Protein AF-A0A8J8C5H6-F1 (afdb_monomer_lite)

Foldseek 3Di:
DDDQPQDPDPCLQVVLVVVQCVVVVHDPPFFDWDWDQDPNWIFTWTWHDDPHDIDITGRGTSHPDD

Organism: NCBI:txid1429915

Radius of gyration: 12.03 Å; chains: 1; bounding box: 29×21×32 Å

Structure (mmCIF, N/CA/C/O backbone):
data_AF-A0A8J8C5H6-F1
#
_entry.id   AF-A0A8J8C5H6-F1
#
loop_
_atom_site.group_PDB
_atom_site.id
_atom_site.type_symbol
_atom_site.label_atom_id
_atom_site.label_alt_id
_atom_site.label_comp_id
_atom_site.label_asym_id
_atom_site.label_entity_id
_atom_site.label_seq_id
_atom_site.pdbx_PDB_ins_code
_atom_site.Cartn_x
_atom_site.Cartn_y
_atom_site.Cartn_z
_atom_site.occupancy
_atom_site.B_iso_or_equiv
_atom_site.auth_seq_id
_atom_site.auth_comp_id
_atom_site.auth_asym_id
_atom_site.auth_atom_id
_atom_site.pdbx_PDB_model_num
ATOM 1 N N . MET A 1 1 ? 13.550 -5.931 4.203 1.00 52.59 1 MET A N 1
ATOM 2 C CA . MET A 1 1 ? 12.507 -6.432 3.286 1.00 52.59 1 MET A CA 1
ATOM 3 C C . MET A 1 1 ? 13.235 -6.841 2.027 1.00 52.59 1 MET A C 1
ATOM 5 O O . MET A 1 1 ? 14.057 -6.061 1.576 1.00 52.59 1 MET A O 1
ATOM 9 N N . GLU A 1 2 ? 13.040 -8.064 1.543 1.00 53.03 2 GLU A N 1
ATOM 10 C CA . GLU A 1 2 ? 13.614 -8.481 0.260 1.00 53.03 2 GLU A CA 1
ATOM 11 C C . GLU A 1 2 ? 12.788 -7.843 -0.859 1.00 53.03 2 GLU A C 1
ATOM 13 O O . GLU A 1 2 ? 11.555 -7.843 -0.802 1.00 53.03 2 GLU A O 1
ATOM 18 N N . THR A 1 3 ? 13.468 -7.231 -1.824 1.00 56.72 3 THR A N 1
ATOM 19 C CA . THR A 1 3 ? 12.846 -6.714 -3.040 1.00 56.72 3 THR A CA 1
ATOM 20 C C . THR A 1 3 ? 12.202 -7.871 -3.798 1.00 56.72 3 THR A C 1
ATOM 22 O O . THR A 1 3 ? 12.753 -8.973 -3.822 1.00 56.72 3 THR A O 1
ATOM 25 N N . PRO A 1 4 ? 11.037 -7.674 -4.429 1.00 63.06 4 PRO A N 1
ATOM 26 C CA . PRO A 1 4 ? 10.479 -8.710 -5.279 1.00 63.06 4 PRO A CA 1
ATOM 27 C C . PRO A 1 4 ? 11.451 -9.006 -6.430 1.00 63.06 4 PRO A C 1
ATOM 29 O O . PRO A 1 4 ? 11.894 -8.075 -7.098 1.00 63.06 4 PRO A O 1
ATOM 32 N N . ASP A 1 5 ? 11.714 -10.290 -6.696 1.00 59.69 5 ASP A N 1
ATOM 33 C CA . ASP A 1 5 ? 12.670 -10.858 -7.679 1.00 59.69 5 ASP A CA 1
ATOM 34 C C . ASP A 1 5 ? 12.638 -10.248 -9.103 1.00 59.69 5 ASP A C 1
ATOM 36 O O . ASP A 1 5 ? 13.506 -10.518 -9.928 1.00 59.69 5 ASP A O 1
ATOM 40 N N . ARG A 1 6 ? 11.611 -9.454 -9.432 1.00 60.62 6 ARG A N 1
ATOM 41 C CA . ARG A 1 6 ? 11.392 -8.851 -10.756 1.00 60.62 6 ARG A CA 1
ATOM 42 C C . ARG A 1 6 ? 11.583 -7.341 -10.826 1.00 60.62 6 ARG A C 1
ATOM 44 O O . ARG A 1 6 ? 11.482 -6.791 -11.920 1.00 60.62 6 ARG A O 1
ATOM 51 N N . TRP A 1 7 ? 11.833 -6.670 -9.707 1.00 68.31 7 TRP A N 1
ATOM 52 C CA . TRP A 1 7 ? 12.209 -5.260 -9.731 1.00 68.31 7 TRP A CA 1
ATOM 53 C C . TRP A 1 7 ? 13.691 -5.177 -10.079 1.00 68.31 7 TRP A C 1
ATOM 55 O O . TRP A 1 7 ? 14.532 -5.760 -9.402 1.00 68.31 7 TRP A O 1
ATOM 65 N N . ASN A 1 8 ? 13.982 -4.527 -11.208 1.00 56.84 8 ASN A N 1
ATOM 66 C CA . ASN A 1 8 ? 15.312 -4.507 -11.816 1.00 56.84 8 ASN A CA 1
ATOM 67 C C . ASN A 1 8 ? 16.344 -3.755 -10.957 1.00 56.84 8 ASN A C 1
ATOM 69 O O . ASN A 1 8 ? 17.539 -3.958 -11.148 1.00 56.84 8 ASN A O 1
ATOM 73 N N . ASP A 1 9 ? 15.880 -2.930 -10.014 1.00 60.84 9 ASP A N 1
ATOM 74 C CA . ASP A 1 9 ? 16.717 -2.250 -9.038 1.00 60.84 9 ASP A CA 1
ATOM 75 C C . ASP A 1 9 ? 16.040 -2.216 -7.656 1.00 60.84 9 ASP A C 1
ATOM 77 O O . ASP A 1 9 ? 14.818 -2.069 -7.556 1.00 60.84 9 ASP A O 1
ATOM 81 N N . HIS A 1 10 ? 16.828 -2.376 -6.589 1.00 60.91 10 HIS A N 1
ATOM 82 C CA . HIS A 1 10 ? 16.333 -2.257 -5.212 1.00 60.91 10 HIS A CA 1
ATOM 83 C C . HIS A 1 10 ? 15.854 -0.829 -4.952 1.00 60.91 10 HIS A C 1
ATOM 85 O O . HIS A 1 10 ? 14.865 -0.641 -4.247 1.00 60.91 10 HIS A O 1
ATOM 91 N N . GLU A 1 11 ? 16.515 0.155 -5.567 1.00 64.44 11 GLU A N 1
ATOM 92 C CA . GLU A 1 11 ? 16.212 1.572 -5.387 1.00 64.44 11 GLU A CA 1
ATOM 93 C C . GLU A 1 11 ? 14.816 1.931 -5.917 1.00 64.44 11 GLU A C 1
ATOM 95 O O . GLU A 1 11 ? 14.080 2.634 -5.238 1.00 64.44 11 GLU A O 1
ATOM 100 N N . ASP A 1 12 ? 14.392 1.373 -7.055 1.00 75.12 12 ASP A N 1
ATOM 101 C CA . ASP A 1 12 ? 13.073 1.651 -7.657 1.00 75.12 12 ASP A CA 1
ATOM 102 C C . ASP A 1 12 ? 11.919 1.104 -6.790 1.00 75.12 12 ASP A C 1
ATOM 104 O O . ASP A 1 12 ? 10.860 1.715 -6.640 1.00 75.12 12 ASP A O 1
ATOM 108 N N . TRP A 1 13 ? 12.149 -0.050 -6.156 1.00 80.38 13 TRP A N 1
ATOM 109 C CA . TRP A 1 13 ? 11.200 -0.654 -5.222 1.00 80.38 13 TRP A CA 1
ATOM 110 C C . TRP A 1 13 ? 11.098 0.118 -3.904 1.00 80.38 13 TRP A C 1
ATOM 112 O O . TRP A 1 13 ? 9.988 0.348 -3.410 1.00 80.38 13 TRP A O 1
ATOM 122 N N . ASP A 1 14 ? 12.240 0.485 -3.318 1.00 82.12 14 ASP A N 1
ATOM 123 C CA . ASP A 1 14 ? 12.264 1.239 -2.064 1.00 82.12 14 ASP A CA 1
ATOM 124 C C . ASP A 1 14 ? 11.674 2.639 -2.278 1.00 82.12 14 ASP A C 1
ATOM 126 O O . ASP A 1 14 ? 10.789 3.043 -1.527 1.00 82.12 14 ASP A O 1
ATOM 130 N N . GLU A 1 15 ? 12.009 3.300 -3.391 1.00 85.06 15 GLU A N 1
ATOM 131 C CA . GLU A 1 15 ? 11.414 4.577 -3.795 1.00 85.06 15 GLU A CA 1
ATOM 132 C C . GLU A 1 15 ? 9.889 4.461 -3.963 1.00 85.06 15 GLU A C 1
ATOM 134 O O . GLU A 1 15 ? 9.136 5.252 -3.391 1.00 85.06 15 GLU A O 1
ATOM 139 N N . ALA A 1 16 ? 9.389 3.450 -4.684 1.00 86.44 16 ALA A N 1
ATOM 140 C CA . ALA A 1 16 ? 7.948 3.251 -4.849 1.00 86.44 16 ALA A CA 1
ATOM 141 C C . ALA A 1 16 ? 7.228 3.044 -3.503 1.00 86.44 16 ALA A C 1
ATOM 143 O O . ALA A 1 16 ? 6.113 3.544 -3.298 1.00 86.44 16 ALA A O 1
ATOM 144 N N . LEU A 1 17 ? 7.856 2.321 -2.572 1.00 85.69 17 LEU A N 1
ATOM 145 C CA . LEU A 1 17 ? 7.361 2.130 -1.211 1.00 85.69 17 LEU A CA 1
ATOM 146 C C . LEU A 1 17 ? 7.360 3.429 -0.403 1.00 85.69 17 LEU A C 1
ATOM 148 O O . LEU A 1 17 ? 6.375 3.704 0.288 1.00 85.69 17 LEU A O 1
ATOM 152 N N . GLU A 1 18 ? 8.437 4.208 -0.462 1.00 86.81 18 GLU A N 1
ATOM 153 C CA . GLU A 1 18 ? 8.557 5.491 0.228 1.00 86.81 18 GLU A CA 1
ATOM 154 C C . GLU A 1 18 ? 7.536 6.498 -0.302 1.00 86.81 18 GLU A C 1
ATOM 156 O O . GLU A 1 18 ? 6.772 7.053 0.487 1.00 86.81 18 GLU A O 1
ATOM 161 N N . ILE A 1 19 ? 7.400 6.635 -1.625 1.00 88.44 19 ILE A N 1
ATOM 162 C CA . ILE A 1 19 ? 6.384 7.488 -2.260 1.00 88.44 19 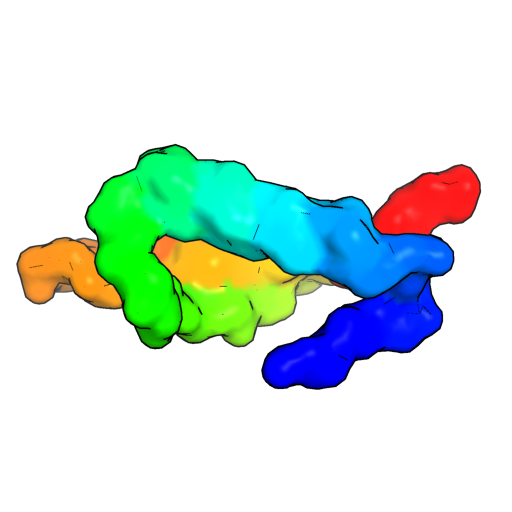ILE A CA 1
ATOM 163 C C . ILE A 1 19 ? 4.974 7.056 -1.842 1.00 88.44 19 ILE A C 1
ATOM 165 O O . ILE A 1 19 ? 4.113 7.895 -1.568 1.00 88.44 19 ILE A O 1
ATOM 169 N N . ALA A 1 20 ? 4.695 5.750 -1.806 1.00 89.81 20 ALA A N 1
ATOM 170 C CA . ALA A 1 20 ? 3.392 5.251 -1.382 1.00 89.81 20 ALA A CA 1
ATOM 171 C C . ALA A 1 20 ? 3.110 5.548 0.097 1.00 89.81 20 ALA A C 1
ATOM 173 O O . ALA A 1 20 ? 1.977 5.882 0.436 1.00 89.81 20 ALA A O 1
ATOM 174 N N . ARG A 1 21 ? 4.118 5.450 0.970 1.00 88.00 21 ARG A N 1
ATOM 175 C CA . ARG A 1 21 ? 4.004 5.801 2.393 1.00 88.00 21 ARG A CA 1
ATOM 176 C C . ARG A 1 21 ? 3.810 7.294 2.602 1.00 88.00 21 ARG A C 1
ATOM 178 O O . ARG A 1 21 ? 2.943 7.666 3.383 1.00 88.00 21 ARG A O 1
ATOM 185 N N . GLU A 1 22 ? 4.558 8.124 1.883 1.00 89.00 22 GLU A N 1
ATOM 186 C CA . GLU A 1 22 ? 4.432 9.581 1.933 1.00 89.00 22 GLU A CA 1
ATOM 187 C C . GLU A 1 22 ? 3.035 10.018 1.480 1.00 89.00 22 GLU A C 1
ATOM 189 O O . GLU A 1 22 ? 2.353 10.757 2.184 1.00 89.00 22 GLU A O 1
ATOM 194 N N . LYS A 1 23 ? 2.537 9.473 0.362 1.00 88.38 23 LYS A N 1
ATOM 195 C CA . LYS A 1 23 ? 1.156 9.713 -0.097 1.00 88.38 23 LYS A CA 1
ATOM 196 C C . LYS A 1 23 ? 0.097 9.260 0.902 1.00 88.38 23 LYS A C 1
ATOM 198 O O . LYS A 1 23 ? -1.000 9.810 0.919 1.00 88.38 23 LYS A O 1
ATOM 203 N N . ALA A 1 24 ? 0.409 8.222 1.666 1.00 86.12 24 ALA A N 1
ATOM 204 C CA . ALA A 1 24 ? -0.455 7.663 2.688 1.00 86.12 24 ALA A CA 1
ATOM 205 C C . ALA A 1 24 ? -0.343 8.384 4.043 1.00 86.12 24 ALA A C 1
ATOM 207 O O . ALA A 1 24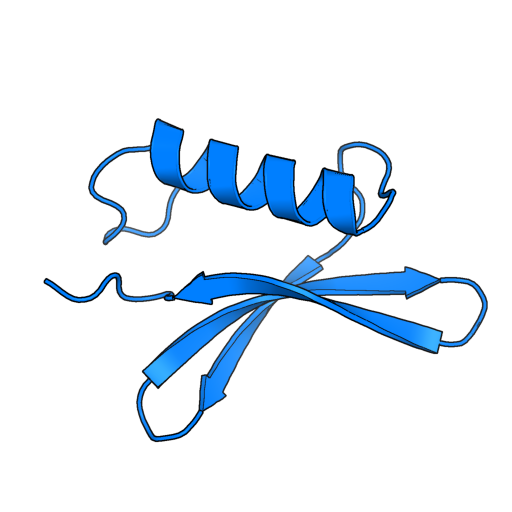 ? -1.047 7.984 4.965 1.00 86.12 24 ALA A O 1
ATOM 208 N N . ASP A 1 25 ? 0.532 9.391 4.173 1.00 87.31 25 ASP A N 1
ATOM 209 C CA . ASP A 1 25 ? 0.883 10.058 5.438 1.00 87.31 25 ASP A CA 1
ATOM 210 C C . ASP A 1 25 ? 1.231 9.052 6.556 1.00 87.31 25 ASP A C 1
ATOM 212 O O . ASP A 1 25 ? 0.904 9.219 7.730 1.00 87.31 25 ASP A O 1
ATOM 216 N N . LEU A 1 26 ? 1.870 7.936 6.185 1.00 83.88 26 LEU A N 1
ATOM 217 C CA . LEU A 1 26 ? 2.162 6.859 7.123 1.00 83.88 26 LEU A CA 1
ATOM 218 C C . LEU A 1 26 ? 3.518 7.053 7.798 1.00 83.88 26 LEU A C 1
ATOM 220 O O . LEU A 1 26 ? 4.524 7.231 7.106 1.00 83.88 26 LEU A O 1
ATOM 224 N N . PRO A 1 27 ? 3.606 6.874 9.131 1.00 79.62 27 PRO A N 1
ATOM 225 C CA . PRO A 1 27 ? 4.897 6.799 9.793 1.00 79.62 27 PRO A CA 1
ATOM 226 C C . PRO A 1 27 ? 5.680 5.598 9.260 1.00 79.62 27 PRO A C 1
ATOM 228 O O . PRO A 1 27 ? 5.107 4.519 9.065 1.00 79.62 27 PRO A O 1
ATOM 231 N N . SER A 1 28 ? 6.991 5.768 9.080 1.00 69.00 28 SER A N 1
ATOM 232 C CA . SER A 1 28 ? 7.909 4.735 8.595 1.00 69.00 28 SER A CA 1
ATOM 233 C C . SER A 1 28 ? 7.682 3.409 9.335 1.00 69.00 28 SER A C 1
ATOM 235 O O . SER A 1 28 ? 7.884 3.314 10.544 1.00 69.00 28 SER A O 1
ATOM 237 N N . GLY A 1 29 ? 7.224 2.384 8.609 1.00 69.25 29 GLY A N 1
ATOM 238 C CA . GLY A 1 29 ? 6.928 1.053 9.159 1.00 69.25 29 GLY A CA 1
ATOM 239 C C . GLY A 1 29 ? 5.443 0.722 9.349 1.00 69.25 29 GLY A C 1
ATOM 240 O O . GLY A 1 29 ? 5.131 -0.429 9.646 1.00 69.25 29 GLY A O 1
ATOM 241 N N . ASN A 1 30 ? 4.524 1.668 9.126 1.00 79.50 30 ASN A N 1
ATOM 242 C CA . ASN A 1 30 ? 3.089 1.382 9.091 1.00 79.50 30 ASN A CA 1
ATOM 243 C C . ASN A 1 30 ? 2.622 0.936 7.699 1.00 79.50 30 ASN A C 1
ATOM 245 O O . ASN A 1 30 ? 3.169 1.335 6.669 1.00 79.50 30 ASN A O 1
ATOM 249 N N . GLY A 1 31 ? 1.584 0.099 7.693 1.00 84.75 31 GLY A N 1
ATOM 250 C CA . GLY A 1 31 ? 0.999 -0.484 6.490 1.00 84.75 31 GLY A CA 1
ATOM 251 C C . GLY A 1 31 ? 1.598 -1.837 6.102 1.00 84.75 31 GL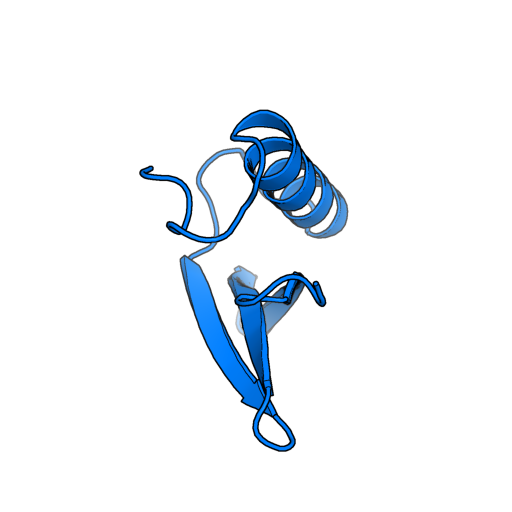Y A C 1
ATOM 252 O O . GLY A 1 31 ? 2.798 -2.086 6.184 1.00 84.75 31 GLY A O 1
ATOM 253 N N . THR A 1 32 ? 0.722 -2.738 5.674 1.00 89.31 32 THR A N 1
ATOM 254 C CA . THR A 1 32 ? 1.037 -4.083 5.205 1.00 89.31 32 THR A CA 1
ATOM 255 C C . THR A 1 32 ? 0.954 -4.122 3.689 1.00 89.31 32 THR A C 1
ATOM 257 O O . THR A 1 32 ? -0.075 -3.786 3.098 1.00 89.31 32 THR A O 1
ATOM 260 N N . LEU A 1 33 ? 2.031 -4.570 3.053 1.00 88.75 33 LEU A N 1
ATOM 261 C CA . LEU A 1 33 ? 2.043 -4.784 1.617 1.00 88.75 33 LEU A CA 1
ATOM 262 C C . LEU A 1 33 ? 1.148 -5.977 1.256 1.00 88.75 33 LEU A C 1
ATOM 264 O O . LEU A 1 33 ? 1.323 -7.081 1.763 1.00 88.75 33 LEU A O 1
ATOM 268 N N . THR A 1 34 ? 0.190 -5.749 0.368 1.00 90.12 34 THR A N 1
ATOM 269 C CA . THR A 1 34 ? -0.771 -6.740 -0.111 1.00 90.12 34 THR A CA 1
ATOM 270 C C . THR A 1 34 ? -0.707 -6.811 -1.629 1.00 90.12 34 THR A C 1
ATOM 272 O O . THR A 1 34 ? -0.717 -5.786 -2.308 1.00 90.12 34 THR A O 1
ATOM 275 N N . THR A 1 35 ? -0.669 -8.021 -2.178 1.00 90.19 35 THR A N 1
ATOM 276 C CA . THR A 1 35 ? -0.755 -8.240 -3.625 1.00 90.19 35 THR A CA 1
ATOM 277 C C . THR A 1 35 ? -2.209 -8.419 -4.050 1.00 90.19 35 THR A C 1
ATOM 279 O O . THR A 1 35 ? -2.929 -9.226 -3.464 1.00 90.19 35 THR A O 1
ATOM 282 N N . LYS A 1 36 ? -2.648 -7.687 -5.077 1.00 86.69 36 LYS A N 1
ATOM 283 C CA . LYS A 1 36 ? -3.970 -7.846 -5.695 1.00 86.69 36 LYS A CA 1
ATOM 284 C C . LYS A 1 36 ? -3.830 -8.254 -7.154 1.00 86.69 36 LYS A C 1
ATOM 286 O O . LYS A 1 36 ? -3.112 -7.601 -7.904 1.00 86.69 36 LYS A O 1
ATOM 291 N N . LEU A 1 37 ? -4.549 -9.305 -7.545 1.00 88.25 37 LEU A N 1
ATOM 292 C CA . LEU A 1 37 ? -4.673 -9.739 -8.933 1.00 88.25 37 LEU A CA 1
ATOM 293 C C . LEU A 1 37 ? -5.883 -9.043 -9.564 1.00 88.25 37 LEU A C 1
ATOM 295 O O . LEU A 1 37 ? -7.019 -9.280 -9.153 1.00 88.25 37 LEU A O 1
ATOM 299 N N . ILE A 1 38 ? -5.640 -8.176 -10.540 1.00 87.19 38 ILE A N 1
ATOM 300 C CA . ILE A 1 38 ? -6.661 -7.411 -11.256 1.00 87.19 38 ILE A CA 1
ATOM 301 C C . ILE A 1 38 ? -6.412 -7.624 -12.747 1.00 87.19 38 ILE A C 1
ATOM 303 O O . ILE A 1 38 ? -5.318 -7.351 -13.231 1.00 87.19 38 ILE A O 1
ATOM 307 N N . ASP A 1 39 ? -7.410 -8.142 -13.466 1.00 87.44 39 ASP A N 1
ATOM 308 C CA . ASP A 1 39 ? -7.321 -8.393 -14.917 1.00 87.44 39 ASP A CA 1
ATOM 309 C C . ASP A 1 39 ? -6.121 -9.283 -15.323 1.00 87.44 39 ASP A C 1
ATOM 311 O O . ASP A 1 39 ? -5.439 -9.061 -16.318 1.00 87.44 39 ASP A O 1
ATOM 315 N N . GLY A 1 40 ? -5.798 -10.282 -14.490 1.00 85.50 40 GLY A N 1
ATOM 316 C CA . GLY A 1 40 ? -4.653 -11.175 -14.714 1.00 85.50 40 GLY A CA 1
ATOM 317 C C . GLY A 1 40 ? -3.281 -10.549 -14.438 1.00 85.50 40 GLY A C 1
ATOM 318 O O . GLY A 1 40 ? -2.266 -11.198 -14.675 1.00 85.50 40 GLY A O 1
ATOM 319 N N . ARG A 1 41 ? -3.232 -9.318 -13.915 1.00 85.50 41 ARG A N 1
ATOM 320 C CA . ARG A 1 41 ? -2.001 -8.619 -13.525 1.00 85.50 41 ARG A CA 1
ATOM 321 C C . ARG A 1 41 ? -1.948 -8.433 -12.017 1.00 85.50 41 ARG A C 1
ATOM 323 O O . ARG A 1 41 ? -2.948 -8.092 -11.387 1.00 85.50 41 ARG A O 1
ATOM 330 N N . SER A 1 42 ? -0.781 -8.673 -11.433 1.00 88.00 42 SER A N 1
ATOM 331 C CA . SER A 1 42 ? -0.575 -8.536 -9.992 1.00 88.00 42 SER A CA 1
ATOM 332 C C . SER A 1 42 ? -0.046 -7.143 -9.660 1.00 88.00 42 SER A C 1
ATOM 334 O O . SER A 1 42 ? 0.873 -6.651 -10.311 1.00 88.00 42 SER A O 1
ATOM 336 N N . TYR A 1 43 ? -0.597 -6.523 -8.620 1.00 88.38 43 T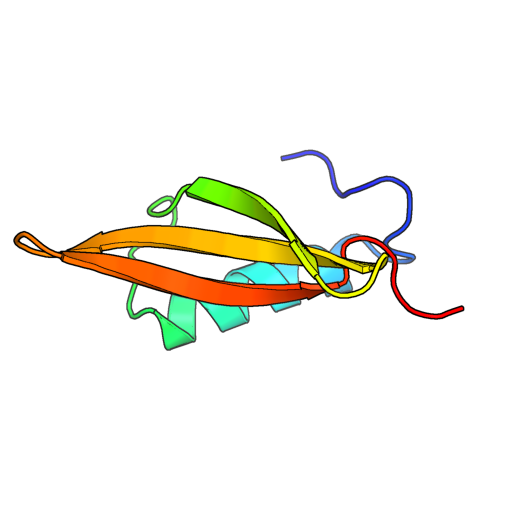YR A N 1
ATOM 337 C CA . TYR A 1 43 ? -0.230 -5.185 -8.157 1.00 88.38 43 TYR A CA 1
ATOM 338 C C . TYR A 1 43 ? 0.018 -5.163 -6.653 1.00 88.38 43 TYR A C 1
ATOM 340 O O . TYR A 1 43 ? -0.712 -5.795 -5.887 1.00 88.38 43 TYR A O 1
ATOM 348 N N . TYR A 1 44 ? 1.018 -4.399 -6.232 1.00 89.94 44 TYR A N 1
ATOM 349 C CA . TYR A 1 44 ? 1.310 -4.123 -4.838 1.00 89.94 44 TYR A CA 1
ATOM 350 C C . TYR A 1 44 ? 0.502 -2.929 -4.341 1.00 89.94 44 TYR A C 1
ATOM 352 O O . TYR A 1 44 ? 0.525 -1.835 -4.910 1.00 89.94 44 TYR A O 1
ATOM 360 N N . TYR A 1 45 ? -0.191 -3.155 -3.232 1.00 91.44 45 TYR A N 1
ATOM 361 C CA . TYR A 1 45 ? -0.905 -2.142 -2.477 1.00 91.44 45 TYR A CA 1
ATOM 362 C C . TYR A 1 45 ? -0.379 -2.108 -1.050 1.00 91.44 45 TYR A C 1
ATOM 364 O O . TYR A 1 45 ? -0.254 -3.146 -0.406 1.00 91.44 45 TYR A O 1
ATOM 372 N N . LEU A 1 46 ? -0.126 -0.916 -0.531 1.00 91.94 46 LEU A N 1
ATOM 373 C CA . LEU A 1 46 ? 0.114 -0.697 0.884 1.00 91.94 46 LEU A CA 1
ATOM 374 C C . LEU A 1 46 ? -1.240 -0.552 1.568 1.00 91.94 46 LEU A C 1
ATOM 376 O O . LEU A 1 46 ? -2.012 0.327 1.202 1.00 91.94 46 LEU A O 1
ATOM 380 N N . GLN A 1 47 ? -1.560 -1.420 2.520 1.00 92.81 47 GLN A N 1
ATOM 381 C CA . GLN A 1 47 ? -2.852 -1.417 3.199 1.00 92.81 47 GLN A CA 1
ATOM 382 C C . GLN A 1 47 ? -2.666 -1.184 4.695 1.00 92.81 47 GLN A C 1
ATOM 384 O O . GLN A 1 47 ? -1.865 -1.860 5.333 1.00 92.81 47 GLN A O 1
ATOM 389 N N . TRP A 1 48 ? -3.406 -0.247 5.275 1.00 91.81 48 TRP A N 1
ATOM 390 C CA . TRP A 1 48 ? -3.330 0.074 6.700 1.00 91.81 48 TRP A CA 1
ATOM 391 C C . TRP A 1 48 ? -4.716 0.353 7.273 1.00 91.81 48 TRP A C 1
ATOM 393 O O . TRP A 1 48 ? -5.699 0.503 6.542 1.00 91.81 48 TRP A O 1
ATOM 403 N N . ARG A 1 49 ? -4.791 0.384 8.605 1.00 89.62 49 ARG A N 1
ATOM 404 C CA . ARG A 1 49 ? -5.956 0.898 9.319 1.00 89.62 49 ARG A CA 1
ATOM 405 C C . ARG A 1 49 ? -5.697 2.324 9.751 1.00 89.62 49 ARG A C 1
ATOM 407 O O . ARG A 1 49 ? -4.674 2.600 10.366 1.00 89.62 49 ARG A O 1
ATOM 414 N N . GLU A 1 50 ? -6.660 3.176 9.456 1.00 87.81 50 GLU A N 1
ATOM 415 C CA . GLU A 1 50 ? -6.713 4.555 9.911 1.00 87.81 50 GLU A CA 1
ATOM 416 C C . GLU A 1 50 ? -8.091 4.776 10.525 1.00 87.81 50 GLU A C 1
ATOM 418 O O . GLU A 1 50 ? -9.110 4.534 9.869 1.00 87.81 50 GLU A O 1
ATOM 423 N N . ASP A 1 51 ? -8.105 5.156 11.802 1.00 84.62 51 ASP A N 1
ATOM 424 C CA . ASP A 1 51 ? -9.293 5.191 12.656 1.00 84.62 51 ASP A CA 1
ATOM 425 C C . ASP A 1 51 ? -10.060 3.854 12.658 1.00 84.62 51 ASP A C 1
ATOM 427 O O . ASP A 1 51 ? -9.706 2.921 13.381 1.00 84.62 51 ASP A O 1
ATOM 431 N N . ASP A 1 52 ? -11.088 3.742 11.818 1.00 89.06 52 ASP A N 1
ATOM 432 C CA . ASP A 1 52 ? -11.954 2.566 11.676 1.00 89.06 52 ASP A CA 1
ATOM 433 C C . ASP A 1 52 ? -12.059 2.082 10.215 1.00 89.06 52 ASP A C 1
ATOM 435 O O . ASP A 1 52 ? -12.731 1.099 9.904 1.00 89.06 52 ASP A O 1
ATOM 439 N N . GLN A 1 53 ? -11.359 2.740 9.287 1.00 89.75 53 GLN A N 1
ATOM 440 C CA . GLN A 1 53 ? -11.405 2.415 7.865 1.00 89.75 53 GLN A CA 1
ATOM 441 C C . GLN A 1 53 ? -10.134 1.695 7.413 1.00 89.75 53 GLN A C 1
ATOM 443 O O . GLN A 1 53 ? -9.014 2.037 7.797 1.00 89.75 53 GLN A O 1
ATOM 448 N N . ILE A 1 54 ? -10.311 0.694 6.545 1.00 89.94 54 ILE A N 1
ATOM 449 C CA . ILE A 1 54 ? -9.192 0.101 5.813 1.00 89.94 54 ILE A CA 1
ATOM 450 C C . ILE A 1 54 ? -8.846 1.034 4.656 1.00 89.94 54 ILE A C 1
ATOM 452 O O . ILE A 1 54 ? -9.651 1.222 3.741 1.00 89.94 54 ILE A O 1
ATOM 456 N N . LYS A 1 55 ? -7.641 1.595 4.682 1.00 91.00 55 LYS A N 1
ATOM 457 C CA . LYS A 1 55 ? -7.080 2.383 3.587 1.00 91.00 55 LYS A CA 1
ATOM 458 C C . LYS A 1 55 ? -6.127 1.519 2.778 1.00 91.00 55 LYS A C 1
ATOM 460 O O . LYS A 1 55 ? -5.492 0.606 3.306 1.00 91.00 55 LYS A O 1
ATOM 465 N N . SER A 1 56 ? -6.036 1.805 1.485 1.00 91.44 56 SER A N 1
ATOM 466 C CA . SER A 1 56 ? -5.084 1.149 0.596 1.00 91.44 56 SER A CA 1
ATOM 467 C C . SER A 1 56 ? -4.503 2.148 -0.393 1.00 91.44 56 SER A C 1
ATOM 469 O O . SER A 1 56 ? -5.266 2.806 -1.098 1.00 91.44 56 SER A O 1
ATOM 471 N N . GLN A 1 57 ? -3.181 2.199 -0.494 1.00 92.62 57 GLN A N 1
ATOM 472 C CA . GLN A 1 57 ? -2.439 3.014 -1.447 1.00 92.62 57 GLN A CA 1
ATOM 473 C C . GLN A 1 57 ? -1.777 2.113 -2.479 1.00 92.62 57 GLN A C 1
ATOM 475 O O . GLN A 1 57 ? -1.196 1.083 -2.148 1.00 92.62 57 G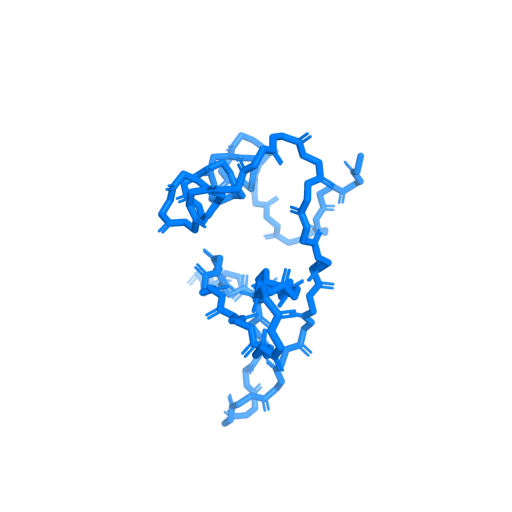LN A O 1
ATOM 480 N N . TYR A 1 58 ? -1.874 2.497 -3.745 1.00 91.31 58 TYR A N 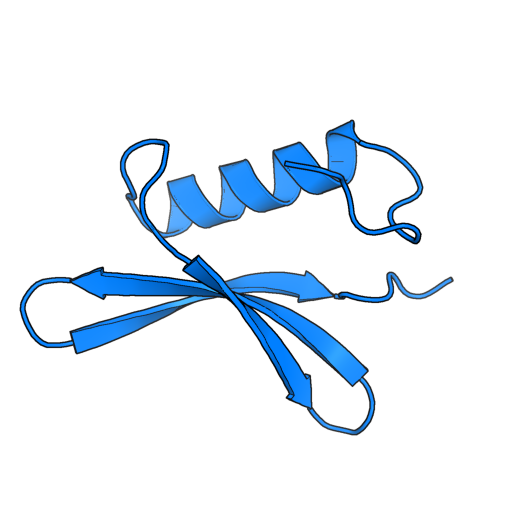1
ATOM 481 C CA . TYR A 1 58 ? -1.142 1.837 -4.817 1.00 91.31 58 TYR A CA 1
ATOM 482 C C . TYR A 1 58 ? 0.358 2.120 -4.685 1.00 91.31 58 TYR A C 1
ATOM 484 O O . TYR A 1 58 ? 0.733 3.287 -4.549 1.00 91.31 58 TYR A O 1
ATOM 492 N N . VAL A 1 59 ? 1.170 1.062 -4.740 1.00 89.38 59 VAL A N 1
ATOM 493 C CA . VAL A 1 59 ? 2.640 1.128 -4.727 1.00 89.38 59 VAL A CA 1
ATOM 494 C C . VAL A 1 59 ? 3.160 0.980 -6.154 1.00 89.38 59 VAL A C 1
ATOM 496 O O . VAL A 1 59 ? 3.804 1.877 -6.682 1.00 89.38 59 VAL A O 1
ATOM 499 N N . GLY A 1 60 ? 2.816 -0.125 -6.814 1.00 86.75 60 GLY A N 1
ATOM 500 C CA . GLY A 1 60 ? 3.350 -0.450 -8.132 1.00 86.75 60 GLY A CA 1
ATOM 501 C C . GLY A 1 60 ? 2.862 -1.806 -8.641 1.00 86.75 60 GLY A C 1
ATOM 502 O O . GLY A 1 60 ? 2.187 -2.538 -7.912 1.00 86.75 60 GLY A O 1
ATOM 503 N N . PRO A 1 61 ? 3.175 -2.175 -9.889 1.00 84.94 61 PRO A N 1
ATOM 504 C CA . PRO A 1 61 ? 2.920 -3.520 -10.385 1.00 84.94 61 PRO A CA 1
ATOM 505 C C . PRO A 1 61 ? 3.862 -4.527 -9.710 1.00 84.94 61 PRO A C 1
ATOM 507 O O . PRO A 1 61 ? 5.025 -4.242 -9.459 1.00 84.94 61 PRO A O 1
ATOM 510 N N . VAL A 1 62 ? 3.377 -5.733 -9.421 1.00 79.94 62 VAL A N 1
ATOM 511 C CA . VAL A 1 62 ? 4.237 -6.817 -8.904 1.00 79.94 62 VAL A CA 1
ATOM 512 C C . VAL A 1 62 ? 5.204 -7.298 -9.973 1.00 79.94 62 VAL A C 1
ATOM 514 O O . VAL A 1 62 ? 6.345 -7.651 -9.690 1.00 79.94 62 VAL A O 1
ATOM 517 N N . GLU A 1 63 ? 4.728 -7.291 -11.210 1.00 75.00 63 GLU A N 1
ATOM 518 C CA . GLU A 1 63 ? 5.512 -7.581 -12.393 1.00 75.00 63 GLU A CA 1
ATOM 519 C C . GLU A 1 63 ? 5.628 -6.275 -13.176 1.00 75.00 63 GLU A C 1
ATOM 521 O O . GLU A 1 63 ? 4.656 -5.900 -13.844 1.00 75.00 63 GLU A O 1
ATOM 526 N N . PRO A 1 64 ? 6.751 -5.540 -13.073 1.00 64.38 64 PRO A N 1
ATOM 527 C CA . PRO A 1 64 ? 6.965 -4.401 -13.951 1.00 64.38 64 PRO A CA 1
ATOM 528 C C . PRO A 1 64 ? 6.852 -4.883 -15.400 1.00 64.38 64 PRO A C 1
ATOM 530 O O . PRO A 1 64 ? 7.363 -5.946 -15.764 1.00 64.38 64 PRO A O 1
ATOM 533 N N . ALA A 1 65 ? 6.091 -4.143 -16.210 1.00 54.91 65 ALA A N 1
ATOM 534 C CA . ALA A 1 65 ? 5.944 -4.470 -17.619 1.00 54.91 65 ALA A CA 1
ATOM 535 C C . ALA A 1 65 ? 7.329 -4.371 -18.271 1.00 54.91 65 ALA A C 1
ATOM 537 O O . ALA A 1 65 ? 7.958 -3.318 -18.214 1.00 54.91 65 ALA A O 1
ATOM 538 N N . LYS A 1 66 ? 7.789 -5.506 -18.801 1.00 51.09 66 LYS A N 1
ATOM 539 C CA . LYS A 1 66 ? 9.074 -5.678 -19.483 1.00 51.09 66 LYS A CA 1
ATOM 540 C C . LYS A 1 66 ? 9.298 -4.651 -20.592 1.00 51.09 66 LYS A C 1
ATOM 542 O O . LYS A 1 66 ? 8.316 -4.367 -21.316 1.00 51.09 66 LYS A O 1
#

Sequence (66 aa):
METPDRWNDHEDWDEALEIAREKADLPSGNGTLTTKLIDGRSYYYLQWREDDQIKSQYVGPVEPAK

pLDDT: mean 80.58, std 12.3, range [51.09, 92.81]

InterPro domains:
  IPR046738 Domain of unknown function DUF6788 [PF20586] (29-64)

Secondary structure (DSSP, 8-state):
-PPPTT-S-HHHHHHHHHHHHHHTT--TT-SEEEEEEETTEEEEEEEEEETTEEEEEEEEESS---